Protein AF-A0A5C5BSX2-F1 (afdb_monomer_lite)

Radius of gyration: 17.46 Å; chains: 1; bounding box: 44×24×45 Å

pLDDT: mean 88.68, std 8.26, range [55.5, 96.69]

Secondary structure (DSSP, 8-state):
--HHHHTTS-HHHHHHHHHHTT---TT--SHHHHHHHHHHHHH-EEEEEETTEEEEEEHHHHT-HHHHHHHT-TT--HHHHHHHHHHHH-HHHHHHHHHHTB-TTS-B-HHHHHHHHHHHHH-HHHHT-

Foldseek 3Di:
DDPVVLVPDDPVSLQVVCVVLVHGLVVPDDSVSSSVRVVVSQQDWFFFDALNDTATFGLVL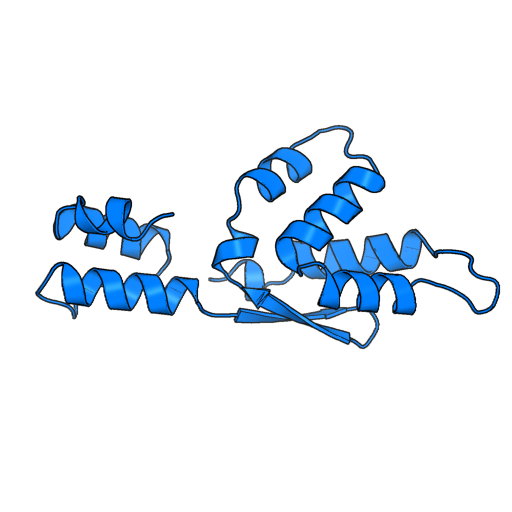LPDVLLVVLVPDPDRDLVSLLVSVCSGRNDVVSVVQQVSQADPVRDGNSVSSVRRSCRVVVPPSNVVD

Structure (mmCIF, N/CA/C/O backbone):
data_AF-A0A5C5BSX2-F1
#
_entry.id   AF-A0A5C5BSX2-F1
#
loop_
_atom_site.group_PDB
_atom_site.id
_atom_site.type_symbol
_atom_site.label_atom_id
_atom_site.label_alt_id
_atom_site.label_comp_id
_atom_site.label_asym_id
_atom_site.label_entity_id
_atom_site.label_seq_id
_atom_site.pdbx_PDB_ins_code
_atom_site.Cartn_x
_atom_site.Cartn_y
_atom_site.Cartn_z
_atom_site.occupancy
_atom_site.B_iso_or_equiv
_atom_site.auth_seq_id
_atom_site.auth_comp_id
_atom_site.auth_asym_id
_atom_site.auth_atom_id
_atom_site.pdbx_PDB_model_num
ATOM 1 N N . MET A 1 1 ? -4.127 9.506 10.010 1.00 56.56 1 MET A N 1
ATOM 2 C CA . MET A 1 1 ? -5.122 9.713 11.078 1.00 56.56 1 MET A CA 1
ATOM 3 C C . MET A 1 1 ? -4.358 9.835 12.372 1.00 56.56 1 MET A C 1
ATOM 5 O O . MET A 1 1 ? -3.612 8.919 12.704 1.00 56.56 1 MET A O 1
ATOM 9 N N . ASP A 1 2 ? -4.462 10.995 13.001 1.00 58.78 2 ASP A N 1
ATOM 10 C CA . ASP A 1 2 ? -3.902 11.233 14.323 1.00 58.78 2 ASP A CA 1
ATOM 11 C C . ASP A 1 2 ? -4.672 10.397 15.359 1.00 58.78 2 ASP A C 1
ATOM 13 O O . ASP A 1 2 ? -5.882 10.186 15.204 1.00 58.78 2 ASP A O 1
ATOM 17 N N . LYS A 1 3 ? -3.990 9.932 16.411 1.00 61.28 3 LYS A N 1
ATOM 18 C CA . LYS A 1 3 ? -4.631 9.284 17.567 1.00 61.28 3 LYS A CA 1
ATOM 19 C C . LYS A 1 3 ? -5.744 10.172 18.134 1.00 61.28 3 LYS A C 1
ATOM 21 O O . LYS A 1 3 ? -6.777 9.662 18.556 1.00 61.28 3 LYS A O 1
ATOM 26 N N . GLY A 1 4 ? -5.593 11.494 18.008 1.00 64.88 4 GLY A N 1
ATOM 27 C CA . GLY A 1 4 ? -6.595 12.492 18.380 1.00 64.88 4 GLY A CA 1
ATOM 28 C C . GLY A 1 4 ? -7.934 12.417 17.630 1.00 64.88 4 GLY A C 1
ATOM 29 O O . GLY A 1 4 ? -8.932 12.911 18.145 1.00 64.88 4 GLY A O 1
ATOM 30 N N . CYS A 1 5 ? -8.024 11.805 16.441 1.00 74.88 5 CYS A N 1
ATOM 31 C CA . CYS A 1 5 ? -9.329 11.596 15.793 1.00 74.88 5 CYS A CA 1
ATOM 32 C C . CYS A 1 5 ? -10.084 10.406 16.389 1.00 74.88 5 CYS A C 1
ATOM 34 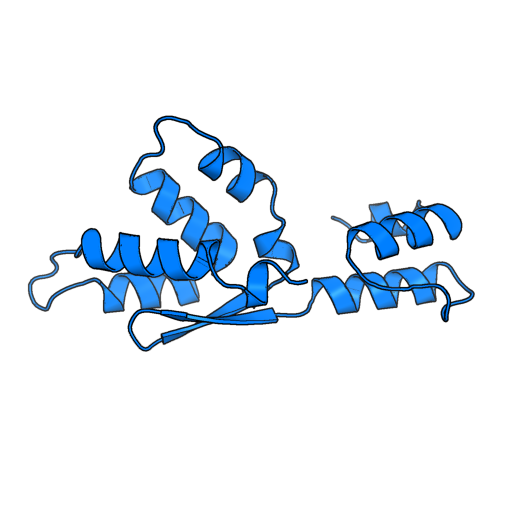O O . CYS A 1 5 ? -11.254 10.557 16.714 1.00 74.88 5 CYS A O 1
ATOM 36 N N . MET A 1 6 ? -9.423 9.259 16.576 1.00 82.31 6 MET A N 1
ATOM 37 C CA . MET A 1 6 ? -10.068 8.081 17.174 1.00 82.31 6 MET A CA 1
ATOM 38 C C . MET A 1 6 ? -10.399 8.311 18.652 1.00 82.31 6 MET A C 1
ATOM 40 O O . MET A 1 6 ? -11.447 7.881 19.112 1.00 82.31 6 MET A O 1
ATOM 44 N N . ALA A 1 7 ? -9.574 9.080 19.370 1.00 84.06 7 ALA A N 1
ATOM 45 C CA . ALA A 1 7 ? -9.831 9.447 20.764 1.00 84.06 7 ALA A CA 1
ATOM 46 C C . ALA A 1 7 ? -11.090 10.315 20.960 1.00 84.06 7 ALA A C 1
ATOM 48 O O . ALA A 1 7 ? -11.576 10.445 22.079 1.00 84.06 7 ALA A O 1
ATOM 49 N N . ARG A 1 8 ? -11.607 10.927 19.886 1.00 86.38 8 ARG A N 1
ATOM 50 C CA . ARG A 1 8 ? -12.857 11.701 19.895 1.00 86.38 8 ARG A CA 1
ATOM 51 C C . ARG A 1 8 ? -14.074 10.880 19.464 1.00 86.38 8 ARG A C 1
ATOM 53 O O . ARG A 1 8 ? -15.184 11.387 19.576 1.00 86.38 8 ARG A O 1
ATOM 60 N N . MET A 1 9 ? -13.870 9.658 18.971 1.00 87.81 9 MET A N 1
ATOM 61 C CA . MET A 1 9 ? -14.950 8.765 18.562 1.00 87.81 9 MET A CA 1
ATOM 62 C C . MET A 1 9 ? -15.550 8.071 19.782 1.00 87.81 9 MET A C 1
ATOM 64 O O . MET A 1 9 ? -14.847 7.637 20.698 1.00 87.81 9 MET A O 1
ATOM 68 N N . SER A 1 10 ? -16.867 7.938 19.777 1.00 88.88 10 SER A N 1
ATOM 69 C CA . SER A 1 10 ? -17.593 7.083 20.705 1.00 88.88 10 SER A CA 1
ATOM 70 C C . SER A 1 10 ? -17.262 5.604 20.474 1.00 88.88 10 SER A C 1
ATOM 72 O O . SER A 1 10 ? -16.759 5.200 19.425 1.00 88.88 10 SER A O 1
ATOM 74 N N . ALA A 1 11 ? -17.580 4.757 21.455 1.00 86.56 11 ALA A N 1
ATOM 75 C CA . ALA A 1 11 ? -17.383 3.314 21.323 1.00 86.56 11 ALA A CA 1
ATOM 76 C C . ALA A 1 11 ? -18.177 2.706 20.148 1.00 86.56 11 ALA A C 1
ATOM 78 O O . ALA A 1 11 ? -17.685 1.768 19.530 1.00 86.56 11 ALA A O 1
ATOM 79 N N . ALA A 1 12 ? -19.354 3.261 19.834 1.00 88.44 12 ALA A N 1
ATOM 80 C CA . ALA A 1 12 ? -20.182 2.835 18.706 1.00 88.44 12 ALA A CA 1
ATOM 81 C C . ALA A 1 12 ? -19.569 3.242 17.356 1.00 88.44 12 ALA A C 1
ATOM 83 O O . ALA A 1 12 ? -19.452 2.408 16.466 1.00 88.44 12 ALA A O 1
ATOM 84 N N . GLU A 1 13 ? -19.071 4.477 17.228 1.00 91.06 13 GLU A N 1
ATOM 85 C CA . GLU A 1 13 ? -18.359 4.916 16.015 1.00 91.06 13 GLU A CA 1
ATOM 86 C C . GLU A 1 13 ? -17.076 4.105 15.778 1.00 91.06 13 GLU A C 1
ATOM 88 O O . GLU A 1 13 ? -16.709 3.826 14.639 1.00 91.06 13 GLU A O 1
ATOM 93 N N . LEU A 1 14 ? -16.391 3.692 16.850 1.00 90.25 14 LEU A N 1
ATOM 94 C CA . LEU A 1 14 ? -15.249 2.783 16.748 1.00 90.25 14 LEU A CA 1
ATOM 95 C C . LEU A 1 14 ? -15.668 1.378 16.294 1.00 90.25 14 LEU A C 1
ATOM 97 O O . LEU A 1 14 ? -14.886 0.723 15.610 1.00 90.25 14 LEU A O 1
ATOM 101 N N . ASP A 1 15 ? -16.873 0.922 16.640 1.00 89.88 15 ASP A N 1
ATOM 102 C CA . ASP A 1 15 ? -17.403 -0.352 16.151 1.00 89.88 15 ASP A CA 1
ATOM 103 C C . ASP A 1 15 ? -17.714 -0.302 14.655 1.00 89.88 15 ASP A C 1
ATOM 105 O O . ASP A 1 15 ? -17.190 -1.118 13.896 1.00 89.88 15 ASP A O 1
ATOM 109 N N . GLU A 1 16 ? -18.438 0.723 14.209 1.00 91.19 16 GLU A N 1
ATOM 110 C CA . GLU A 1 16 ? -18.717 0.957 12.786 1.00 91.19 16 GLU A CA 1
ATOM 111 C C . GLU A 1 16 ? -17.422 1.114 11.973 1.00 91.19 16 GLU A C 1
ATOM 113 O O . GLU A 1 16 ? -17.261 0.543 10.891 1.00 91.19 16 GLU A O 1
ATOM 118 N N . TYR A 1 17 ? -16.445 1.851 12.511 1.00 89.50 17 TYR A N 1
ATOM 119 C CA . TYR A 1 17 ? -15.157 2.015 11.847 1.00 89.50 17 TYR A CA 1
ATOM 120 C C . TYR A 1 17 ? -14.368 0.701 11.771 1.00 89.50 17 TYR A C 1
ATOM 122 O O . TYR A 1 17 ? -13.720 0.430 10.755 1.00 89.50 17 TYR A O 1
ATOM 130 N N . GLY A 1 18 ? -14.429 -0.129 12.815 1.00 87.81 18 GLY A N 1
ATOM 131 C CA . GLY A 1 18 ? -13.860 -1.474 12.815 1.00 87.81 18 GLY A CA 1
ATOM 132 C C . GLY A 1 18 ? -14.447 -2.341 11.702 1.00 87.81 18 GLY A C 1
ATOM 133 O O . GLY A 1 18 ? -13.693 -2.943 10.934 1.00 87.81 18 GLY A O 1
ATOM 134 N N . GLU A 1 19 ? -15.770 -2.336 11.545 1.00 88.31 19 GLU A N 1
ATOM 135 C CA . GLU A 1 19 ? -16.470 -3.090 10.499 1.00 88.31 19 GLU A CA 1
ATOM 136 C C . GLU A 1 19 ? -16.040 -2.672 9.085 1.00 88.31 19 GLU A C 1
ATOM 138 O O . GLU A 1 19 ? -15.701 -3.532 8.272 1.00 88.31 19 GLU A O 1
ATOM 143 N N . ILE A 1 20 ? -15.927 -1.367 8.807 1.00 87.00 20 ILE A N 1
ATOM 144 C CA . ILE A 1 20 ? -15.424 -0.843 7.516 1.00 87.00 20 ILE A CA 1
ATOM 145 C C . ILE A 1 20 ? -13.972 -1.285 7.239 1.00 87.00 20 ILE A C 1
ATOM 147 O O . ILE A 1 20 ? -13.541 -1.443 6.089 1.00 87.00 20 ILE A O 1
ATOM 151 N N . LEU A 1 21 ? -13.180 -1.472 8.295 1.00 82.94 21 LEU A N 1
ATOM 152 C CA . LEU A 1 21 ? -11.810 -1.983 8.222 1.00 82.94 21 LEU A CA 1
ATOM 153 C C . LEU A 1 21 ? -11.726 -3.520 8.218 1.00 82.94 21 LEU A C 1
ATOM 155 O O . LEU A 1 21 ? -10.614 -4.057 8.238 1.00 82.94 21 LEU A O 1
ATOM 159 N N . GLY A 1 22 ? -12.860 -4.225 8.230 1.00 83.81 22 GLY A N 1
ATOM 160 C CA . GLY A 1 22 ? -12.901 -5.685 8.274 1.00 83.81 22 GLY A CA 1
ATOM 161 C C . GLY A 1 22 ? -12.377 -6.262 9.593 1.00 83.81 22 GLY A C 1
ATOM 162 O O . GLY A 1 22 ? -11.752 -7.323 9.604 1.00 83.81 22 GLY A O 1
ATOM 163 N N . VAL A 1 23 ? -12.545 -5.556 10.718 1.00 86.69 23 VAL A N 1
ATOM 164 C CA . VAL A 1 23 ? -12.158 -6.037 12.052 1.00 8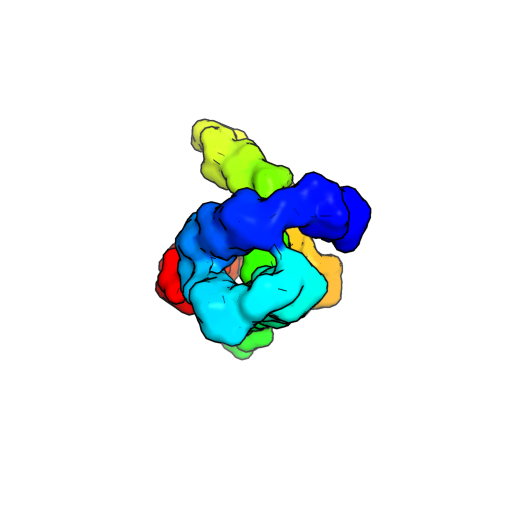6.69 23 VAL A CA 1
ATOM 165 C C . VAL A 1 23 ? -13.306 -5.907 13.045 1.00 86.69 23 VAL A C 1
ATOM 167 O O . VAL A 1 23 ? -13.818 -4.823 13.292 1.00 86.69 23 VAL A O 1
ATOM 170 N N . SER A 1 24 ? -13.672 -7.020 13.683 1.00 86.50 24 SER A N 1
ATOM 171 C CA . SER A 1 24 ? -14.636 -6.978 14.780 1.00 86.50 24 SER A CA 1
ATOM 172 C C . SER A 1 24 ? -13.983 -6.429 16.048 1.00 86.50 24 SER A C 1
ATOM 174 O O . SER A 1 24 ? -13.022 -6.992 16.580 1.00 86.50 24 SER A O 1
ATOM 176 N N . THR A 1 25 ? -14.536 -5.335 16.552 1.00 87.31 25 THR A N 1
ATOM 177 C CA . THR A 1 25 ? -14.185 -4.689 17.825 1.00 87.31 25 THR A CA 1
ATOM 178 C C . THR A 1 25 ? -15.146 -5.067 18.956 1.00 87.31 25 THR A C 1
ATOM 180 O O . THR A 1 25 ? -14.950 -4.637 20.093 1.00 87.31 25 THR A O 1
ATOM 183 N N . ALA A 1 26 ? -16.136 -5.928 18.688 1.00 82.56 26 ALA A N 1
ATOM 184 C CA . ALA A 1 26 ? -17.089 -6.444 19.673 1.00 82.56 26 ALA A CA 1
ATOM 185 C C . ALA A 1 26 ? -16.440 -7.083 20.924 1.00 82.56 26 ALA A C 1
ATOM 187 O O . ALA A 1 26 ? -16.984 -6.914 22.016 1.00 82.56 26 ALA A O 1
ATOM 188 N N . PRO A 1 27 ? -15.271 -7.759 20.837 1.00 84.94 27 PRO A N 1
ATOM 189 C CA . PRO A 1 27 ? -14.593 -8.281 22.026 1.00 84.94 27 PRO A CA 1
ATOM 190 C C . PRO A 1 27 ? -14.044 -7.200 22.975 1.00 84.94 27 PRO A C 1
ATOM 192 O O . PRO A 1 27 ? -13.776 -7.496 24.138 1.00 84.94 27 PRO A O 1
ATOM 195 N N . ALA A 1 28 ? -13.852 -5.964 22.499 1.00 88.50 28 ALA A N 1
ATOM 196 C CA . ALA A 1 28 ? -13.354 -4.846 23.295 1.00 88.50 28 ALA A CA 1
ATOM 197 C C . ALA A 1 28 ? -14.508 -4.047 23.915 1.00 88.50 28 ALA A C 1
ATOM 199 O O . ALA A 1 28 ? -15.451 -3.649 23.223 1.00 88.50 28 ALA A O 1
ATOM 200 N N . LYS A 1 29 ? -14.416 -3.784 25.224 1.00 84.44 29 LYS A N 1
ATOM 201 C CA . LYS A 1 29 ? -15.490 -3.150 26.009 1.00 84.44 29 LYS A CA 1
ATOM 202 C C . LYS A 1 29 ? -15.287 -1.652 26.187 1.00 84.44 29 LYS A C 1
ATOM 204 O O . LYS A 1 29 ? -16.250 -0.934 26.435 1.00 84.44 29 LYS A O 1
ATOM 209 N N . THR A 1 30 ? -14.051 -1.179 26.063 1.00 87.06 30 THR A N 1
ATOM 210 C CA . THR A 1 30 ? -13.704 0.240 26.207 1.00 87.06 30 THR A CA 1
ATOM 211 C C . THR A 1 30 ? -13.281 0.849 24.873 1.00 87.06 30 THR A C 1
ATOM 213 O O . THR A 1 30 ? -12.769 0.151 23.996 1.00 87.06 30 THR A O 1
ATOM 216 N N . ALA A 1 31 ? -13.462 2.165 24.721 1.00 85.75 31 ALA A N 1
ATOM 217 C CA . ALA A 1 31 ? -13.007 2.892 23.535 1.00 85.75 31 ALA A CA 1
ATOM 218 C C . ALA A 1 31 ? -11.498 2.698 23.298 1.00 85.75 31 ALA A C 1
ATOM 220 O O . ALA A 1 31 ? -11.082 2.418 22.177 1.00 85.75 31 ALA A O 1
ATOM 221 N N . ASP A 1 32 ? -10.688 2.725 24.359 1.00 87.25 32 ASP A N 1
ATOM 222 C CA . ASP A 1 32 ? -9.239 2.507 24.276 1.00 87.25 32 ASP A CA 1
ATOM 223 C C . ASP A 1 32 ? -8.868 1.119 23.741 1.00 87.25 32 ASP A C 1
ATOM 225 O O . ASP A 1 32 ? -7.963 0.980 22.914 1.00 87.25 32 ASP A O 1
ATOM 229 N N . GLU A 1 33 ? -9.566 0.072 24.177 1.00 88.38 33 GLU A N 1
ATOM 230 C CA . GLU A 1 33 ? -9.344 -1.286 23.673 1.00 88.38 33 GLU A CA 1
ATOM 231 C C . GLU A 1 33 ? -9.748 -1.420 22.200 1.00 88.38 33 GLU A C 1
ATOM 233 O O . GLU A 1 33 ? -9.011 -2.031 21.418 1.00 88.38 33 GLU A O 1
ATOM 238 N N . LYS A 1 34 ? -10.880 -0.818 21.808 1.00 89.75 34 LYS A N 1
ATOM 239 C CA . LYS A 1 34 ? -11.344 -0.794 20.412 1.00 89.75 34 LYS A CA 1
ATOM 240 C C . LYS A 1 34 ? -10.342 -0.051 19.524 1.00 89.75 34 LYS A C 1
ATOM 242 O O . LYS A 1 34 ? -9.931 -0.581 18.492 1.00 89.75 34 LYS A O 1
ATOM 247 N N . MET A 1 35 ? -9.845 1.107 19.970 1.00 89.62 35 MET A N 1
ATOM 248 C CA . MET A 1 35 ? -8.792 1.855 19.276 1.00 89.62 35 MET A CA 1
ATOM 249 C C . MET A 1 35 ? -7.531 1.012 19.075 1.00 89.62 35 MET A C 1
ATOM 251 O O . MET A 1 35 ? -7.009 0.953 17.964 1.00 89.62 35 MET A O 1
ATOM 255 N N . ARG A 1 36 ? -7.063 0.291 20.102 1.00 88.69 36 ARG A N 1
ATOM 256 C CA . ARG A 1 36 ? -5.887 -0.591 19.976 1.00 88.69 36 ARG A CA 1
ATOM 257 C C . ARG A 1 36 ? -6.108 -1.728 18.976 1.00 88.69 36 ARG A C 1
ATOM 259 O O . ARG A 1 36 ? -5.172 -2.115 18.280 1.00 88.69 36 ARG A O 1
ATOM 266 N N . LEU A 1 37 ? -7.315 -2.293 18.897 1.00 88.62 37 LEU A N 1
ATOM 267 C CA . LEU A 1 37 ? -7.648 -3.306 17.886 1.00 88.62 37 LEU A CA 1
ATOM 268 C C . LEU A 1 37 ? -7.577 -2.730 16.470 1.00 88.62 37 LEU A C 1
ATOM 270 O O . LEU A 1 37 ? -6.934 -3.326 15.605 1.00 88.62 37 LEU A O 1
ATOM 274 N N . ILE A 1 38 ? -8.162 -1.553 16.260 1.00 89.19 38 ILE A N 1
ATOM 275 C CA . ILE A 1 38 ? -8.124 -0.837 14.982 1.00 89.19 38 ILE A CA 1
ATOM 276 C C . ILE A 1 38 ? -6.688 -0.468 14.594 1.00 89.19 38 ILE A C 1
ATOM 278 O O . ILE A 1 38 ? -6.274 -0.691 13.457 1.00 89.19 38 ILE A O 1
ATOM 282 N N . GLU A 1 39 ? -5.893 0.055 15.527 1.00 88.12 39 GLU A N 1
ATOM 283 C CA . GLU A 1 39 ? -4.488 0.392 15.281 1.00 88.12 39 GLU A CA 1
ATOM 284 C C . GLU A 1 39 ? -3.681 -0.839 14.874 1.00 88.12 39 GLU A C 1
ATOM 286 O O . GLU A 1 39 ? -2.968 -0.792 13.872 1.00 88.12 39 GLU A O 1
ATOM 291 N N . ARG A 1 40 ? -3.852 -1.966 15.578 1.00 87.00 40 ARG A N 1
ATOM 292 C CA . ARG A 1 40 ? -3.223 -3.237 15.194 1.00 87.00 40 ARG A CA 1
ATOM 293 C C . ARG A 1 40 ? -3.655 -3.687 13.806 1.00 87.00 40 ARG A C 1
ATOM 295 O O . ARG A 1 40 ? -2.806 -4.091 13.019 1.00 87.00 40 ARG A O 1
ATOM 302 N N . ARG A 1 41 ? -4.946 -3.579 13.470 1.00 86.38 41 ARG A N 1
ATOM 303 C CA . ARG A 1 41 ? -5.454 -3.924 12.134 1.00 86.38 41 ARG A CA 1
ATOM 304 C C . ARG A 1 41 ? -4.790 -3.086 11.044 1.00 86.38 41 ARG A C 1
ATOM 306 O O . ARG A 1 41 ? -4.419 -3.637 10.013 1.00 86.38 41 ARG A O 1
ATOM 313 N N . ARG A 1 42 ? -4.629 -1.782 11.280 1.00 84.50 42 ARG A N 1
ATOM 314 C CA . ARG A 1 42 ? -4.020 -0.824 10.342 1.00 84.50 42 ARG A CA 1
ATOM 315 C C . ARG A 1 42 ? -2.501 -0.941 10.241 1.00 84.50 42 ARG A C 1
ATOM 317 O O . ARG A 1 42 ? -1.949 -0.547 9.218 1.00 84.50 42 ARG A O 1
ATOM 324 N N . ALA A 1 43 ? -1.850 -1.437 11.291 1.00 85.25 43 ALA A N 1
ATOM 325 C CA . ALA A 1 43 ? -0.416 -1.706 11.326 1.00 85.25 43 ALA A CA 1
ATOM 326 C C . ALA A 1 43 ? -0.033 -3.027 10.644 1.00 85.25 43 ALA A C 1
ATOM 328 O O . ALA A 1 43 ? 1.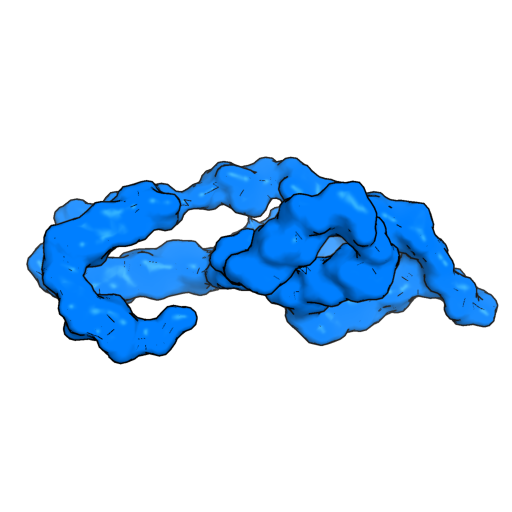152 -3.288 10.476 1.00 85.25 43 ALA A O 1
ATOM 329 N N . ARG A 1 44 ? -1.009 -3.861 10.256 1.00 87.31 44 ARG A N 1
ATOM 330 C CA . ARG A 1 44 ? -0.732 -5.065 9.467 1.00 87.31 44 ARG A CA 1
ATOM 331 C C . ARG A 1 44 ? -0.110 -4.696 8.125 1.00 87.31 44 ARG A C 1
ATOM 333 O O . ARG A 1 44 ? -0.465 -3.683 7.519 1.00 87.31 44 ARG A O 1
ATOM 340 N N . THR A 1 45 ? 0.742 -5.594 7.663 1.00 89.88 45 THR A N 1
ATOM 341 C CA . THR A 1 45 ? 1.448 -5.510 6.391 1.00 89.88 45 THR A CA 1
ATOM 342 C C . THR A 1 45 ? 1.003 -6.668 5.503 1.00 89.88 45 THR A C 1
ATOM 344 O O . THR A 1 45 ? 0.810 -7.784 5.990 1.00 89.88 45 THR A O 1
ATOM 347 N N . ALA A 1 46 ? 0.786 -6.386 4.222 1.00 89.44 46 ALA A N 1
ATOM 348 C CA . ALA A 1 46 ? 0.657 -7.383 3.165 1.00 89.44 46 ALA A CA 1
ATOM 349 C C . ALA A 1 46 ? 2.031 -7.620 2.550 1.00 89.44 46 ALA A C 1
ATOM 351 O O . ALA A 1 46 ? 2.744 -6.652 2.300 1.00 89.44 46 ALA A O 1
ATOM 352 N N . SER A 1 47 ? 2.366 -8.874 2.268 1.00 91.62 47 SER A N 1
ATOM 353 C CA . SER A 1 47 ? 3.513 -9.193 1.425 1.00 91.62 47 SER A CA 1
ATOM 354 C C . SER A 1 47 ? 3.020 -9.427 0.000 1.00 91.62 47 SER A C 1
ATOM 356 O O . SER A 1 47 ? 2.071 -10.185 -0.203 1.00 91.62 47 SER A O 1
ATOM 35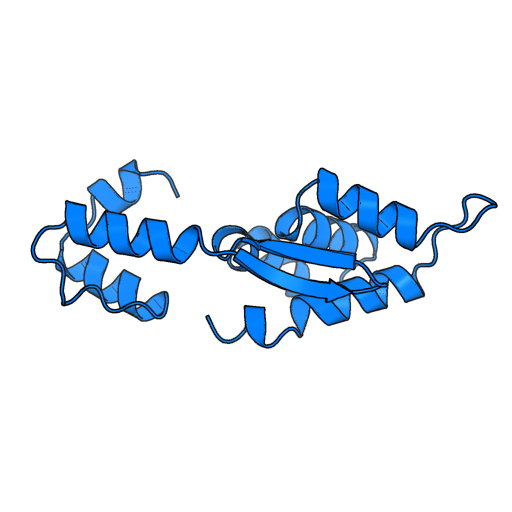8 N N . VAL A 1 48 ? 3.635 -8.757 -0.968 1.00 92.62 48 VAL A N 1
ATOM 359 C CA . VAL A 1 48 ? 3.339 -8.874 -2.395 1.00 92.62 48 VAL A CA 1
ATOM 360 C C . VAL A 1 48 ? 4.629 -9.181 -3.127 1.00 92.62 48 VAL A C 1
ATOM 362 O O . VAL A 1 48 ? 5.588 -8.419 -3.060 1.00 92.62 48 VAL A O 1
ATOM 365 N N . ARG A 1 49 ? 4.646 -10.281 -3.876 1.00 92.94 49 ARG A N 1
ATOM 366 C CA . ARG A 1 49 ? 5.818 -10.651 -4.665 1.00 92.94 49 ARG A CA 1
ATOM 367 C C . ARG A 1 49 ? 5.765 -10.024 -6.056 1.00 92.94 49 ARG A C 1
ATOM 369 O O . ARG A 1 49 ? 4.843 -10.303 -6.827 1.00 92.94 49 ARG A O 1
ATOM 376 N N . ALA A 1 50 ? 6.775 -9.231 -6.402 1.00 92.88 50 ALA A N 1
ATOM 377 C CA . ALA A 1 50 ? 6.914 -8.584 -7.707 1.00 92.88 50 ALA A CA 1
ATOM 378 C C . ALA A 1 50 ? 8.392 -8.491 -8.104 1.00 92.88 50 ALA A C 1
ATOM 380 O O . ALA A 1 50 ? 9.228 -8.193 -7.263 1.00 92.88 50 ALA A O 1
ATOM 381 N N . LEU A 1 51 ? 8.721 -8.772 -9.371 1.00 92.19 51 LEU A N 1
ATOM 382 C CA . LEU A 1 51 ? 10.099 -8.703 -9.898 1.00 92.19 51 LEU A CA 1
ATOM 383 C C . LEU A 1 51 ? 11.145 -9.486 -9.071 1.00 92.19 51 LEU A C 1
ATOM 385 O O . LEU A 1 51 ? 12.311 -9.122 -9.001 1.00 92.19 51 LEU A O 1
ATOM 389 N N . GLY A 1 52 ? 10.724 -10.570 -8.410 1.00 91.44 52 GLY A N 1
ATOM 390 C CA . GLY A 1 52 ? 11.594 -11.351 -7.521 1.00 91.44 52 GLY A CA 1
ATOM 391 C C . GLY A 1 52 ? 11.816 -10.742 -6.130 1.00 91.44 52 GLY A C 1
ATOM 392 O O . GLY A 1 52 ? 12.458 -11.389 -5.306 1.00 91.44 52 GLY A O 1
ATOM 393 N N . LEU A 1 53 ? 11.245 -9.570 -5.851 1.00 93.94 53 LEU A N 1
ATOM 394 C CA . LEU A 1 53 ? 11.223 -8.914 -4.547 1.00 93.94 53 LEU A CA 1
ATOM 395 C C . LEU A 1 53 ? 9.967 -9.318 -3.768 1.00 93.94 53 LEU A C 1
ATOM 397 O O . LEU A 1 53 ? 8.886 -9.455 -4.347 1.00 93.94 53 LEU A O 1
ATOM 401 N N . ASP A 1 54 ? 10.106 -9.471 -2.453 1.00 95.06 54 ASP A N 1
ATOM 402 C CA . ASP A 1 54 ? 8.981 -9.616 -1.530 1.00 95.06 54 ASP A CA 1
ATOM 403 C C . ASP A 1 54 ? 8.705 -8.236 -0.905 1.00 95.06 54 ASP A C 1
ATOM 405 O O . ASP A 1 54 ? 9.409 -7.795 -0.000 1.00 95.06 54 ASP A O 1
ATOM 409 N N . LEU A 1 55 ? 7.708 -7.530 -1.442 1.00 94.94 55 LEU A N 1
ATOM 410 C CA . LEU A 1 55 ? 7.370 -6.156 -1.074 1.00 94.94 55 LEU A CA 1
ATOM 411 C C . LEU A 1 55 ? 6.363 -6.128 0.073 1.00 94.94 55 LEU A C 1
ATOM 413 O O . LEU A 1 55 ? 5.344 -6.814 0.049 1.00 94.94 55 LEU A O 1
ATOM 417 N N . GLU A 1 56 ? 6.608 -5.280 1.056 1.00 94.31 56 GLU A N 1
ATOM 418 C CA . GLU A 1 56 ? 5.787 -5.101 2.241 1.00 94.31 56 GLU A CA 1
ATOM 419 C C . GLU A 1 56 ? 4.947 -3.823 2.155 1.00 94.31 56 GLU A C 1
ATOM 421 O O . GLU A 1 56 ? 5.455 -2.701 2.210 1.00 94.31 56 GLU A O 1
ATOM 426 N N . VAL A 1 57 ? 3.625 -3.978 2.077 1.00 91.88 57 VAL A N 1
ATOM 427 C CA . VAL A 1 57 ? 2.676 -2.863 1.990 1.00 91.88 57 VAL A CA 1
ATOM 428 C C . VAL A 1 57 ? 1.832 -2.789 3.266 1.00 91.88 57 VAL A C 1
ATOM 430 O O . VAL A 1 57 ? 0.951 -3.627 3.489 1.00 91.88 57 VAL A O 1
ATOM 433 N N . PRO A 1 58 ? 2.035 -1.772 4.122 1.00 89.50 58 PRO A N 1
ATOM 434 C CA . PRO A 1 58 ? 1.158 -1.521 5.257 1.00 89.50 58 PRO A CA 1
ATOM 435 C C . PRO A 1 58 ? -0.279 -1.237 4.801 1.00 89.50 58 PRO A C 1
ATOM 437 O O . PRO A 1 58 ? -0.506 -0.371 3.953 1.00 89.50 58 PRO A O 1
ATOM 440 N N . VAL A 1 59 ? -1.275 -1.854 5.446 1.00 85.75 59 VAL A N 1
ATOM 441 C CA . VAL A 1 59 ? -2.711 -1.633 5.154 1.00 85.75 59 VAL A CA 1
ATOM 442 C C . VAL A 1 59 ? -3.069 -0.145 5.212 1.00 85.75 59 VAL A C 1
ATOM 444 O O . VAL A 1 59 ? -3.874 0.358 4.430 1.00 85.75 59 VAL A O 1
ATOM 447 N N . LYS A 1 60 ? -2.438 0.595 6.129 1.00 87.06 60 LYS A N 1
ATOM 448 C CA . LYS A 1 60 ? -2.609 2.046 6.244 1.00 87.06 60 LYS A CA 1
ATOM 449 C C . LYS A 1 60 ? -2.219 2.805 4.967 1.00 87.06 60 LYS A C 1
ATOM 451 O O . LYS A 1 60 ? -2.886 3.791 4.672 1.00 87.06 60 LYS A O 1
ATOM 456 N N . ARG A 1 61 ? -1.159 2.387 4.267 1.00 89.81 61 ARG A N 1
ATOM 457 C CA . ARG A 1 61 ? -0.700 3.001 3.009 1.00 89.81 61 ARG A CA 1
ATOM 458 C C . ARG A 1 61 ? -1.556 2.548 1.828 1.00 89.81 61 ARG A C 1
ATOM 460 O O . ARG A 1 61 ? -1.936 3.379 1.015 1.00 89.81 61 ARG A O 1
ATOM 467 N N . ALA A 1 62 ? -1.963 1.278 1.808 1.00 88.12 62 ALA A N 1
ATOM 468 C CA . ALA A 1 62 ? -2.896 0.747 0.810 1.00 88.12 62 ALA A CA 1
ATOM 469 C C . ALA A 1 62 ? -4.248 1.485 0.781 1.00 88.12 62 ALA A C 1
ATOM 471 O O . ALA A 1 62 ? -4.878 1.595 -0.264 1.00 88.12 62 ALA A O 1
ATOM 472 N N . ARG A 1 63 ? -4.688 2.018 1.928 1.00 86.94 63 ARG A N 1
ATOM 473 C CA . ARG A 1 63 ? -5.906 2.836 2.054 1.00 86.94 63 ARG A CA 1
ATOM 474 C C . ARG A 1 63 ? -5.621 4.350 2.090 1.00 86.94 63 ARG A C 1
ATOM 476 O O . ARG A 1 63 ? -6.427 5.106 2.636 1.00 86.94 63 ARG A O 1
ATOM 483 N N . ASP A 1 64 ? -4.475 4.810 1.579 1.00 90.50 64 ASP A N 1
ATOM 484 C CA . ASP A 1 64 ? -4.174 6.243 1.468 1.00 90.50 64 ASP A CA 1
ATOM 485 C C . ASP A 1 64 ? -4.975 6.869 0.318 1.00 90.50 64 ASP A C 1
ATOM 487 O O . ASP A 1 64 ? -4.911 6.429 -0.830 1.00 90.50 64 ASP A O 1
ATOM 491 N N . LYS A 1 65 ? -5.719 7.935 0.629 1.00 90.62 65 LYS A N 1
ATOM 492 C CA . LYS A 1 65 ? -6.557 8.640 -0.345 1.00 90.62 65 LYS A CA 1
ATOM 493 C C . LYS A 1 65 ? -5.750 9.224 -1.510 1.00 90.62 65 LYS A C 1
ATOM 495 O O . LYS A 1 65 ? -6.258 9.292 -2.621 1.00 90.62 65 LYS A O 1
ATOM 500 N N . ARG A 1 66 ? -4.496 9.629 -1.290 1.00 94.06 66 ARG A N 1
ATOM 501 C CA . ARG A 1 66 ? -3.650 10.173 -2.364 1.00 94.06 66 ARG A CA 1
ATOM 502 C C . ARG A 1 66 ? -3.383 9.122 -3.438 1.00 94.06 66 ARG A C 1
ATOM 504 O O . ARG A 1 66 ? -3.477 9.438 -4.617 1.00 94.06 66 ARG A O 1
ATOM 511 N N . ALA A 1 67 ? -3.142 7.873 -3.031 1.00 91.75 67 ALA A N 1
ATOM 512 C CA . ALA A 1 67 ? -2.984 6.766 -3.967 1.00 91.75 67 ALA A CA 1
ATOM 513 C C . ALA A 1 67 ? -4.285 6.507 -4.741 1.00 91.75 67 ALA A C 1
ATOM 515 O O . ALA A 1 67 ? -4.254 6.398 -5.963 1.00 91.75 67 ALA A O 1
ATOM 516 N N . SER A 1 68 ? -5.441 6.475 -4.062 1.00 91.06 68 SER A N 1
ATOM 517 C CA . SER A 1 68 ? -6.725 6.275 -4.753 1.00 91.06 68 SER A CA 1
ATOM 518 C C . SER A 1 68 ? -7.066 7.406 -5.722 1.00 91.06 68 SER A C 1
ATOM 520 O O . SER A 1 68 ? -7.601 7.143 -6.792 1.00 91.06 68 SER A O 1
ATOM 522 N N . ASP A 1 69 ? -6.757 8.654 -5.365 1.00 93.69 69 ASP A N 1
ATOM 523 C CA . ASP A 1 69 ? -7.042 9.820 -6.206 1.00 93.69 69 ASP A CA 1
ATOM 524 C C . ASP A 1 69 ? -6.194 9.826 -7.480 1.00 93.69 69 ASP A C 1
ATOM 526 O O . ASP A 1 69 ? -6.698 10.183 -8.542 1.00 93.69 69 ASP A O 1
ATOM 530 N N . LEU A 1 70 ? -4.927 9.409 -7.390 1.00 93.81 70 LEU A N 1
ATOM 531 C CA . LEU A 1 70 ? -4.063 9.231 -8.558 1.00 93.81 70 LEU A CA 1
ATOM 532 C C . LEU A 1 70 ? -4.569 8.089 -9.446 1.00 93.81 70 LEU A C 1
ATOM 534 O O . LEU A 1 70 ? -4.748 8.288 -10.642 1.00 93.81 70 LEU A O 1
ATOM 538 N N . MET A 1 71 ? -4.888 6.931 -8.858 1.00 89.75 71 MET A N 1
ATOM 539 C CA . MET A 1 71 ? -5.396 5.765 -9.597 1.00 89.75 71 MET A CA 1
ATOM 540 C C . MET A 1 71 ? -6.772 5.986 -10.240 1.00 89.75 71 MET A C 1
ATOM 542 O O . MET A 1 71 ? -7.135 5.268 -11.166 1.00 89.75 71 MET A O 1
ATOM 546 N N . ALA A 1 72 ? -7.556 6.951 -9.756 1.00 91.75 72 ALA A N 1
ATOM 547 C CA . ALA A 1 72 ? -8.861 7.286 -10.321 1.00 91.75 72 ALA A CA 1
ATOM 548 C C . ALA A 1 72 ? -8.779 8.196 -11.562 1.00 91.75 72 ALA A C 1
ATOM 550 O O . ALA A 1 72 ? -9.809 8.463 -12.187 1.00 91.75 72 ALA A O 1
ATOM 551 N N . LYS A 1 73 ? -7.592 8.708 -11.915 1.00 91.81 73 LYS A N 1
ATOM 552 C CA . LYS A 1 73 ? -7.408 9.535 -13.113 1.00 91.81 73 LYS A CA 1
ATOM 553 C C . LYS A 1 73 ? -7.576 8.684 -14.369 1.00 91.81 73 LYS A C 1
ATOM 555 O O . LYS A 1 73 ? -7.027 7.594 -14.459 1.00 91.81 73 LYS A O 1
ATOM 560 N N . ALA A 1 74 ? -8.317 9.212 -15.343 1.00 87.44 74 ALA A N 1
ATOM 561 C CA . ALA A 1 74 ? -8.502 8.546 -16.632 1.00 87.44 74 ALA A CA 1
ATOM 562 C C . ALA A 1 74 ? -7.179 8.425 -17.410 1.00 87.44 74 ALA A C 1
ATOM 564 O O . ALA A 1 74 ? -6.919 7.388 -18.008 1.00 87.44 74 ALA A O 1
ATOM 565 N N . ASP A 1 75 ? -6.340 9.461 -17.322 1.00 91.69 75 ASP A N 1
ATOM 566 C CA . ASP A 1 75 ? -5.066 9.571 -18.035 1.00 91.69 75 ASP A CA 1
ATOM 567 C C . ASP A 1 75 ? -3.906 9.623 -17.032 1.00 91.69 75 ASP A C 1
ATOM 569 O O . ASP A 1 75 ? -3.217 10.637 -16.906 1.00 91.69 75 ASP A O 1
ATOM 573 N N . ILE A 1 76 ? -3.745 8.558 -16.242 1.00 91.94 76 ILE A N 1
ATOM 574 C CA . ILE A 1 76 ? -2.621 8.453 -15.307 1.00 91.94 76 ILE A CA 1
ATOM 575 C C . ILE A 1 76 ? -1.296 8.370 -16.081 1.00 91.94 76 ILE A C 1
ATOM 577 O O . ILE A 1 76 ? -1.166 7.614 -17.042 1.00 91.94 76 ILE A O 1
ATOM 581 N N . THR A 1 77 ? -0.321 9.170 -15.666 1.00 92.38 77 THR A N 1
ATOM 582 C CA . THR A 1 77 ? 1.030 9.207 -16.246 1.00 92.38 77 THR A CA 1
ATOM 583 C C . THR A 1 77 ? 1.989 8.268 -15.515 1.00 92.38 77 THR A C 1
ATOM 585 O O . THR A 1 77 ? 1.763 7.931 -14.354 1.00 92.38 77 THR A O 1
ATOM 588 N N . ASP A 1 78 ? 3.110 7.911 -16.144 1.00 90.50 78 ASP A N 1
ATOM 589 C CA . ASP A 1 78 ? 4.132 7.049 -15.525 1.00 90.50 78 ASP A CA 1
ATOM 590 C C . ASP A 1 78 ? 4.674 7.639 -14.213 1.00 90.50 78 ASP A C 1
ATOM 592 O O . ASP A 1 78 ? 4.766 6.948 -13.202 1.00 90.50 78 ASP A O 1
ATOM 596 N N . ALA A 1 79 ? 4.907 8.955 -14.172 1.00 92.19 79 ALA A N 1
ATOM 597 C CA . ALA A 1 79 ? 5.332 9.650 -12.954 1.00 92.19 79 ALA A CA 1
ATOM 598 C C . ALA A 1 79 ? 4.290 9.560 -11.820 1.00 92.19 79 ALA A C 1
ATOM 600 O O . ALA A 1 79 ? 4.633 9.541 -10.637 1.00 92.19 79 ALA A O 1
ATOM 601 N N . GLU A 1 80 ? 3.001 9.509 -12.161 1.00 94.12 80 GLU A N 1
ATOM 602 C CA . GLU A 1 80 ? 1.931 9.323 -11.180 1.00 94.12 80 GLU A CA 1
ATOM 603 C C . GLU A 1 80 ? 1.816 7.867 -10.734 1.00 94.12 80 GLU A C 1
ATOM 605 O O . GLU A 1 80 ? 1.515 7.623 -9.567 1.00 94.12 80 GLU A O 1
ATOM 610 N N . VAL A 1 81 ? 2.092 6.906 -11.619 1.00 92.69 81 VAL A N 1
ATOM 611 C CA . VAL A 1 81 ? 2.215 5.486 -11.261 1.00 92.69 81 VAL A CA 1
ATOM 612 C C . VAL A 1 81 ? 3.359 5.290 -10.265 1.00 92.69 81 VAL A C 1
ATOM 614 O O . VAL A 1 81 ? 3.149 4.684 -9.212 1.00 92.69 81 VAL A O 1
ATOM 617 N N . GLU A 1 82 ? 4.532 5.863 -10.535 1.00 94.25 82 GLU A N 1
ATOM 618 C CA . GLU A 1 82 ? 5.671 5.843 -9.612 1.00 94.25 82 GLU A CA 1
ATOM 619 C C . GLU A 1 82 ? 5.319 6.470 -8.261 1.00 94.25 82 GLU A C 1
ATOM 621 O O . GLU A 1 82 ? 5.654 5.922 -7.211 1.00 94.25 82 GLU A O 1
ATOM 626 N N . GLU A 1 83 ? 4.594 7.591 -8.256 1.00 95.50 83 GLU A N 1
ATOM 627 C CA . GLU A 1 83 ? 4.159 8.222 -7.010 1.00 95.50 83 GLU A CA 1
ATOM 628 C C . GLU A 1 83 ? 3.162 7.348 -6.237 1.00 95.50 83 GLU A C 1
ATOM 630 O O . GLU A 1 83 ? 3.248 7.250 -5.011 1.00 95.50 83 GLU A O 1
ATOM 635 N N . VAL A 1 84 ? 2.251 6.643 -6.917 1.00 95.00 84 VAL A N 1
ATOM 636 C CA . VAL A 1 84 ? 1.387 5.650 -6.259 1.00 95.00 84 VAL A CA 1
ATOM 637 C C . VAL A 1 84 ? 2.235 4.548 -5.628 1.00 95.00 84 VAL A C 1
ATOM 639 O O . VAL A 1 84 ? 2.028 4.217 -4.457 1.00 95.00 84 VAL A O 1
ATOM 642 N N . MET A 1 85 ? 3.210 4.002 -6.355 1.00 95.31 85 MET A N 1
ATOM 643 C CA . MET A 1 85 ? 4.106 2.969 -5.828 1.00 95.31 85 MET A CA 1
ATOM 644 C C . MET A 1 85 ? 4.903 3.478 -4.624 1.00 95.31 85 MET A C 1
ATOM 646 O O . MET A 1 85 ? 4.942 2.800 -3.596 1.00 95.31 85 MET A O 1
ATOM 650 N N . ARG A 1 86 ? 5.425 4.707 -4.676 1.00 96.50 86 ARG A N 1
ATOM 651 C CA . ARG A 1 86 ? 6.119 5.364 -3.559 1.00 96.50 86 ARG A CA 1
ATOM 652 C C . ARG A 1 86 ? 5.212 5.554 -2.344 1.00 96.50 86 ARG A C 1
ATOM 654 O O . ARG A 1 86 ? 5.637 5.295 -1.219 1.00 96.50 86 ARG A O 1
ATOM 661 N N . ILE A 1 87 ? 3.943 5.922 -2.531 1.00 95.44 87 ILE A N 1
ATOM 662 C CA . ILE A 1 8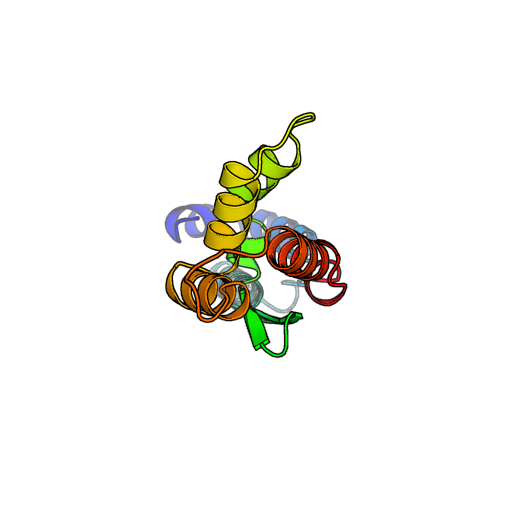7 ? 2.965 6.014 -1.432 1.00 95.44 87 ILE A CA 1
ATOM 663 C C . ILE A 1 87 ? 2.736 4.645 -0.776 1.00 95.44 87 ILE A C 1
ATOM 665 O O . ILE A 1 87 ? 2.636 4.568 0.452 1.00 95.44 87 ILE A O 1
ATOM 669 N N . LEU A 1 88 ? 2.644 3.574 -1.568 1.00 93.62 88 LEU A N 1
ATOM 670 C CA . LEU A 1 88 ? 2.376 2.218 -1.082 1.00 93.62 88 LEU A CA 1
ATOM 671 C C . LEU A 1 88 ? 3.592 1.603 -0.372 1.00 93.62 88 LEU A C 1
ATOM 673 O O . LEU A 1 88 ? 3.473 1.107 0.752 1.00 93.62 88 LEU A O 1
ATOM 677 N N . LEU A 1 89 ? 4.758 1.679 -1.007 1.00 95.00 89 LEU A N 1
ATOM 678 C CA . LEU A 1 89 ? 5.993 1.001 -0.613 1.00 95.00 89 LEU A CA 1
ATOM 679 C C . LEU A 1 89 ? 6.867 1.842 0.326 1.00 95.00 89 LEU A C 1
ATOM 681 O O . LEU A 1 89 ? 7.522 1.313 1.229 1.00 95.00 89 LEU A O 1
ATOM 685 N N . GLY A 1 90 ? 6.804 3.166 0.198 1.00 95.25 90 GLY A N 1
ATOM 686 C CA . GLY A 1 90 ? 7.782 4.090 0.768 1.00 95.25 90 GLY A CA 1
ATOM 687 C C . GLY A 1 90 ? 9.075 4.132 -0.046 1.00 95.25 90 GLY A C 1
ATOM 688 O O . GLY A 1 90 ? 9.308 3.287 -0.906 1.00 95.25 90 GLY A O 1
ATOM 689 N N . ASP A 1 91 ? 9.920 5.114 0.259 1.00 96.06 91 ASP A N 1
ATOM 690 C CA . ASP A 1 91 ? 11.093 5.445 -0.560 1.00 96.06 91 ASP A CA 1
ATOM 691 C C . ASP A 1 91 ? 12.117 4.303 -0.656 1.00 96.06 91 ASP A C 1
ATOM 693 O O . ASP A 1 91 ? 12.675 4.071 -1.720 1.00 96.06 91 ASP A O 1
ATOM 697 N N . GLU A 1 92 ? 12.334 3.561 0.433 1.00 95.81 92 GLU A N 1
ATOM 698 C CA . GLU A 1 92 ? 13.319 2.470 0.483 1.00 95.81 92 GLU A CA 1
ATOM 699 C C . GLU A 1 92 ? 12.954 1.322 -0.468 1.00 95.81 92 GLU A C 1
ATOM 701 O O . GLU A 1 92 ? 13.717 0.983 -1.367 1.00 95.81 92 GLU A O 1
ATOM 706 N N . GLN A 1 93 ? 11.744 0.779 -0.326 1.00 96.69 93 GLN A N 1
ATOM 707 C CA . GLN A 1 93 ? 11.268 -0.303 -1.186 1.00 96.69 93 GLN A CA 1
ATOM 708 C C . GLN A 1 93 ? 11.015 0.167 -2.624 1.00 96.69 93 GLN A C 1
ATOM 710 O O . GLN A 1 93 ? 11.174 -0.621 -3.552 1.00 96.69 93 GLN A O 1
ATOM 715 N N . MET A 1 94 ? 10.648 1.439 -2.831 1.00 96.25 94 MET A N 1
ATOM 716 C CA . MET A 1 94 ? 10.556 2.009 -4.178 1.00 96.25 94 MET A CA 1
ATOM 717 C C . MET A 1 94 ? 11.928 2.030 -4.861 1.00 96.25 94 MET A C 1
ATOM 719 O O . MET A 1 94 ? 12.031 1.611 -6.007 1.00 96.25 94 MET A O 1
ATOM 723 N N . ALA A 1 95 ? 12.989 2.426 -4.153 1.00 96.31 95 ALA A N 1
ATOM 724 C CA . ALA A 1 95 ? 14.346 2.420 -4.698 1.00 96.31 95 ALA A CA 1
ATOM 725 C C . ALA A 1 95 ? 14.833 1.005 -5.060 1.00 96.31 95 ALA A C 1
ATOM 727 O O . ALA A 1 95 ? 15.588 0.835 -6.017 1.00 96.31 95 ALA A O 1
ATOM 728 N N . ASP A 1 96 ? 14.408 -0.020 -4.317 1.00 96.50 96 ASP A N 1
ATOM 729 C CA . ASP A 1 96 ? 14.707 -1.412 -4.666 1.00 96.50 96 ASP A CA 1
ATOM 730 C C . ASP A 1 96 ? 13.948 -1.873 -5.917 1.00 96.50 96 ASP A C 1
ATOM 732 O O . ASP A 1 96 ? 14.522 -2.582 -6.744 1.00 96.50 96 ASP A O 1
ATOM 736 N N . VAL A 1 97 ? 12.699 -1.432 -6.098 1.00 96.06 97 VAL A N 1
ATOM 737 C CA . VAL A 1 97 ? 11.943 -1.677 -7.334 1.00 96.06 97 VAL A CA 1
ATOM 738 C C . VAL A 1 97 ? 12.583 -0.957 -8.518 1.00 96.06 97 VAL A C 1
ATOM 740 O O . VAL A 1 97 ? 12.827 -1.593 -9.536 1.00 96.06 97 VAL A O 1
ATOM 743 N N . GLU A 1 98 ? 12.927 0.327 -8.385 1.00 95.19 98 GLU A N 1
ATOM 744 C CA . GLU A 1 98 ? 13.629 1.087 -9.428 1.00 95.19 98 GLU A CA 1
ATOM 745 C C . GLU A 1 98 ? 14.932 0.389 -9.827 1.00 95.19 98 GLU A C 1
ATOM 747 O O . GLU A 1 98 ? 15.183 0.188 -11.013 1.00 95.19 98 GLU A O 1
ATOM 752 N N . ARG A 1 99 ? 15.723 -0.076 -8.851 1.00 95.81 99 ARG A N 1
ATOM 753 C CA . ARG A 1 99 ? 16.953 -0.835 -9.115 1.00 95.81 99 ARG A CA 1
ATOM 754 C C . ARG A 1 99 ? 16.680 -2.149 -9.844 1.00 95.81 99 ARG A C 1
ATOM 756 O O . ARG A 1 99 ? 17.452 -2.508 -10.722 1.00 95.81 99 ARG A O 1
ATOM 763 N N . ALA A 1 100 ? 15.615 -2.864 -9.487 1.00 95.75 100 ALA A N 1
ATOM 764 C CA . ALA A 1 100 ? 15.233 -4.108 -10.155 1.00 95.75 100 ALA A CA 1
ATOM 765 C C . ALA A 1 100 ? 14.712 -3.888 -11.586 1.00 95.75 100 ALA A C 1
ATOM 767 O O . ALA A 1 100 ? 14.798 -4.802 -12.401 1.00 95.75 100 ALA A O 1
ATOM 768 N N . CYS A 1 101 ? 14.193 -2.695 -11.886 1.00 94.94 101 CYS A N 1
ATOM 769 C CA . CYS A 1 101 ? 13.767 -2.284 -13.224 1.00 94.94 101 CYS A CA 1
ATOM 770 C C . CYS A 1 101 ? 14.879 -1.603 -14.037 1.00 94.94 101 CYS A C 1
ATOM 772 O O . CYS A 1 101 ? 14.623 -1.216 -15.171 1.00 94.94 101 CYS A O 1
ATOM 774 N N . THR A 1 102 ? 16.070 -1.382 -13.475 1.00 95.44 102 THR A N 1
ATOM 775 C CA . THR A 1 102 ? 17.150 -0.656 -14.158 1.00 95.44 102 THR A CA 1
ATOM 776 C C . THR A 1 102 ? 18.191 -1.629 -14.698 1.00 95.44 102 THR A C 1
ATOM 778 O O . THR A 1 102 ? 18.780 -2.398 -13.937 1.00 95.44 102 THR A O 1
ATOM 781 N N . ASP A 1 103 ? 18.447 -1.558 -16.000 1.00 93.75 103 ASP A N 1
ATOM 782 C CA . ASP A 1 103 ? 19.475 -2.343 -16.680 1.00 93.75 103 ASP A CA 1
ATOM 783 C C . ASP A 1 103 ? 20.899 -1.847 -16.364 1.00 93.75 103 ASP A C 1
ATOM 785 O O . ASP A 1 103 ? 21.117 -0.762 -15.820 1.00 93.75 103 ASP A O 1
ATOM 789 N N . GLU A 1 104 ? 21.908 -2.642 -16.736 1.00 92.56 104 GLU A N 1
ATOM 790 C CA . GLU A 1 104 ? 23.328 -2.333 -16.492 1.00 92.56 104 GLU A CA 1
ATOM 791 C C . GLU A 1 104 ? 23.788 -1.004 -17.122 1.00 92.56 104 GLU A C 1
ATOM 793 O O . GLU A 1 104 ? 24.741 -0.389 -16.638 1.00 92.56 104 GLU A O 1
ATOM 798 N N . ASP A 1 105 ? 23.119 -0.550 -18.186 1.00 93.19 105 ASP A N 1
ATOM 799 C CA . ASP A 1 105 ? 23.408 0.712 -18.873 1.00 93.19 105 ASP A CA 1
ATOM 800 C C . ASP A 1 105 ? 22.668 1.928 -18.279 1.00 93.19 105 ASP A C 1
ATOM 802 O O . ASP A 1 105 ? 22.862 3.056 -18.740 1.00 93.19 105 ASP A O 1
ATOM 806 N N . GLY A 1 106 ? 21.871 1.715 -17.226 1.00 91.50 106 GLY A N 1
ATOM 807 C CA . GLY A 1 106 ? 21.084 2.743 -16.550 1.00 91.50 106 GLY A CA 1
ATOM 808 C C . GLY A 1 106 ? 19.713 3.006 -17.174 1.00 91.50 106 GLY A C 1
ATOM 809 O O . GLY A 1 106 ? 19.021 3.922 -16.727 1.00 91.50 106 GLY A O 1
ATOM 810 N N . THR A 1 107 ? 19.307 2.239 -18.188 1.00 94.50 107 THR A N 1
ATOM 811 C CA . THR A 1 107 ? 17.959 2.319 -18.759 1.00 94.50 107 THR A CA 1
ATOM 812 C C . THR A 1 107 ? 16.939 1.749 -17.779 1.00 94.50 107 THR A C 1
ATOM 814 O O . THR A 1 107 ? 17.108 0.643 -17.277 1.00 94.50 107 THR A O 1
ATOM 817 N N . VAL A 1 108 ? 15.868 2.499 -17.513 1.00 92.62 108 VAL A N 1
ATOM 818 C CA . VAL A 1 108 ? 14.745 2.027 -16.693 1.00 92.62 108 VAL A CA 1
ATOM 819 C C . VAL A 1 108 ? 13.708 1.363 -17.596 1.00 92.62 108 VAL A C 1
ATOM 821 O O . VAL A 1 108 ? 13.151 2.006 -18.487 1.00 92.62 108 VAL A O 1
ATOM 824 N N . ASP A 1 109 ? 13.434 0.086 -17.346 1.00 94.06 109 ASP A N 1
ATOM 825 C CA . ASP A 1 109 ? 12.397 -0.692 -18.014 1.00 94.06 109 ASP A CA 1
ATOM 826 C C . ASP A 1 109 ? 11.009 -0.320 -17.459 1.00 94.06 109 ASP A C 1
ATOM 828 O O . ASP A 1 109 ? 10.598 -0.716 -16.360 1.00 94.06 109 ASP A O 1
ATOM 832 N N . VAL A 1 110 ? 10.273 0.468 -18.244 1.00 91.12 110 VAL A N 1
ATOM 833 C CA . VAL A 1 110 ? 8.908 0.907 -17.920 1.00 91.12 110 VAL A CA 1
ATOM 834 C C . VAL A 1 110 ? 7.925 -0.268 -17.914 1.00 91.12 110 VAL A C 1
ATOM 836 O O . VAL A 1 110 ? 6.981 -0.262 -17.122 1.00 91.12 110 VAL A O 1
ATOM 839 N N . ASP A 1 111 ? 8.152 -1.313 -18.714 1.00 92.81 111 ASP A N 1
ATOM 840 C CA . ASP A 1 111 ? 7.290 -2.497 -18.733 1.00 92.81 111 ASP A CA 1
ATOM 841 C C . ASP A 1 111 ? 7.474 -3.322 -17.449 1.00 92.81 111 ASP A C 1
ATOM 843 O O . ASP A 1 111 ? 6.495 -3.796 -16.857 1.00 92.81 111 ASP A O 1
ATOM 847 N N . ALA A 1 112 ? 8.711 -3.434 -16.951 1.00 93.81 112 ALA A N 1
ATOM 848 C CA . ALA A 1 112 ? 8.990 -4.029 -15.643 1.00 93.81 112 ALA A CA 1
ATOM 849 C C . ALA A 1 112 ? 8.330 -3.230 -14.505 1.00 93.81 112 ALA A C 1
ATOM 851 O O . ALA A 1 112 ? 7.701 -3.818 -13.615 1.00 93.81 112 ALA A O 1
ATOM 852 N N . MET A 1 113 ? 8.391 -1.896 -14.564 1.00 93.62 113 MET A N 1
ATOM 853 C CA . MET A 1 113 ? 7.721 -1.020 -13.597 1.00 93.62 113 MET A CA 1
ATOM 854 C C . MET A 1 113 ? 6.196 -1.200 -13.632 1.00 93.62 113 MET A C 1
ATOM 856 O O . MET A 1 113 ? 5.560 -1.389 -12.590 1.00 93.62 113 MET A O 1
ATOM 860 N N . ALA A 1 114 ? 5.604 -1.235 -14.829 1.00 92.44 114 ALA A N 1
ATOM 861 C CA . ALA A 1 114 ? 4.179 -1.477 -15.021 1.00 92.44 114 ALA A CA 1
ATOM 862 C C . ALA A 1 114 ? 3.753 -2.853 -14.482 1.00 92.44 114 ALA A C 1
ATOM 864 O O . ALA A 1 114 ? 2.693 -2.980 -13.861 1.00 92.44 114 ALA A O 1
ATOM 865 N N . LEU A 1 115 ? 4.588 -3.884 -14.645 1.00 93.38 115 LEU A N 1
ATOM 866 C CA . LEU A 1 115 ? 4.349 -5.206 -14.067 1.00 93.38 115 LEU A CA 1
ATOM 867 C C . LEU A 1 115 ? 4.369 -5.174 -12.531 1.00 93.38 115 LEU A C 1
ATOM 869 O O . LEU A 1 115 ? 3.487 -5.768 -11.901 1.00 93.38 115 LEU A O 1
ATOM 873 N N . ALA A 1 116 ? 5.339 -4.490 -11.919 1.00 94.38 116 ALA A N 1
ATOM 874 C CA . ALA A 1 116 ? 5.403 -4.334 -10.465 1.00 94.38 116 ALA A CA 1
ATOM 875 C C . ALA A 1 116 ? 4.171 -3.599 -9.925 1.00 94.38 116 ALA A C 1
ATOM 877 O O . ALA A 1 116 ? 3.529 -4.074 -8.982 1.00 94.38 116 ALA A O 1
ATOM 878 N N . PHE A 1 117 ? 3.785 -2.500 -10.573 1.00 93.94 117 PHE A N 1
ATOM 879 C CA . PHE A 1 117 ? 2.566 -1.767 -10.257 1.00 93.94 117 PHE A CA 1
ATOM 880 C C . PHE A 1 117 ? 1.329 -2.665 -10.338 1.00 93.94 117 PHE A C 1
ATOM 882 O O . PHE A 1 117 ? 0.568 -2.764 -9.372 1.00 93.94 117 PHE A O 1
ATOM 889 N N . ALA A 1 118 ? 1.156 -3.382 -11.452 1.00 92.31 118 ALA A N 1
ATOM 890 C CA . ALA A 1 118 ? 0.028 -4.281 -11.660 1.00 92.31 118 ALA A CA 1
ATOM 891 C C . ALA A 1 118 ? -0.059 -5.345 -10.556 1.00 92.31 118 ALA A C 1
ATOM 893 O O . ALA A 1 118 ? -1.142 -5.590 -10.022 1.00 92.31 118 ALA A O 1
ATOM 894 N N . LYS A 1 119 ? 1.068 -5.952 -10.162 1.00 92.38 119 LYS A N 1
ATOM 895 C CA . LYS A 1 119 ? 1.122 -6.932 -9.064 1.00 92.38 119 LYS A CA 1
ATOM 896 C C . LYS A 1 119 ? 0.690 -6.337 -7.727 1.00 92.38 119 LYS A C 1
ATOM 898 O O . LYS A 1 119 ? -0.076 -6.978 -7.012 1.00 92.38 119 LYS A O 1
ATOM 903 N N . LEU A 1 120 ? 1.120 -5.116 -7.415 1.00 90.62 120 LEU A N 1
ATOM 904 C CA . LEU A 1 120 ? 0.723 -4.414 -6.193 1.00 90.62 120 LEU A CA 1
ATOM 905 C C . LEU A 1 120 ? -0.778 -4.126 -6.167 1.00 90.62 120 LEU A C 1
ATOM 907 O O . LEU A 1 120 ? -1.457 -4.488 -5.212 1.00 90.62 120 LEU A O 1
ATOM 911 N N . VAL A 1 121 ? -1.334 -3.521 -7.216 1.00 87.44 121 VAL A N 1
ATOM 912 C CA . VAL A 1 121 ? -2.740 -3.074 -7.187 1.00 87.44 121 VAL A CA 1
ATOM 913 C C . VAL A 1 121 ? -3.735 -4.212 -7.403 1.00 87.44 121 VAL A C 1
ATOM 915 O O . VAL A 1 121 ? -4.901 -4.111 -7.013 1.00 87.44 121 VAL A O 1
ATOM 918 N N . THR A 1 122 ? -3.294 -5.316 -8.011 1.00 86.88 122 THR A N 1
ATOM 919 C CA . THR A 1 122 ? -4.149 -6.487 -8.226 1.00 86.88 122 THR A CA 1
ATOM 920 C C . THR A 1 122 ? -4.030 -7.557 -7.149 1.00 86.88 122 THR A C 1
ATOM 922 O O . THR A 1 122 ? -4.903 -8.424 -7.137 1.00 86.88 122 THR A O 1
ATOM 925 N N . SER A 1 123 ? -3.045 -7.467 -6.247 1.00 84.56 123 SER A N 1
ATOM 926 C CA . SER A 1 123 ? -2.808 -8.423 -5.159 1.00 84.56 123 SER A CA 1
ATOM 927 C C . SER A 1 123 ? -4.068 -8.684 -4.334 1.00 84.56 123 SER A C 1
ATOM 929 O O . SER A 1 123 ? -4.698 -7.774 -3.783 1.00 84.56 123 SER A O 1
ATOM 931 N N . ASP A 1 124 ? -4.416 -9.963 -4.230 1.00 78.19 124 ASP A N 1
ATOM 932 C CA . ASP A 1 124 ? -5.538 -10.424 -3.420 1.00 78.19 124 ASP A CA 1
ATOM 933 C C . ASP A 1 124 ? -5.257 -10.233 -1.931 1.00 78.19 124 ASP A C 1
ATOM 935 O O . ASP A 1 124 ? -6.180 -9.988 -1.156 1.00 78.19 124 ASP A O 1
ATOM 939 N N . GLU A 1 125 ? -3.989 -10.284 -1.528 1.00 74.44 125 GLU A N 1
ATOM 940 C CA . GLU A 1 125 ? -3.551 -9.983 -0.171 1.00 74.44 125 GLU A CA 1
ATOM 941 C C . GLU A 1 125 ? -3.922 -8.551 0.209 1.00 74.44 125 GLU A C 1
ATOM 943 O O . GLU A 1 125 ? -4.368 -8.326 1.328 1.00 74.44 125 GLU A O 1
ATOM 948 N N . LEU A 1 126 ? -3.806 -7.602 -0.727 1.00 73.19 126 LEU A N 1
ATOM 949 C CA . LEU A 1 126 ? -4.190 -6.204 -0.531 1.00 73.19 126 LEU A CA 1
ATOM 950 C C . LEU A 1 126 ? -5.700 -5.956 -0.641 1.00 73.19 126 LEU A C 1
ATOM 952 O O . LEU A 1 126 ? -6.222 -5.091 0.067 1.00 73.19 126 LEU A O 1
ATOM 956 N N . LYS A 1 127 ? -6.411 -6.712 -1.484 1.00 66.12 127 LYS A N 1
ATOM 957 C CA . LYS A 1 127 ? -7.867 -6.580 -1.679 1.00 66.12 127 LYS A CA 1
ATOM 958 C C . LYS A 1 127 ? -8.701 -7.250 -0.587 1.00 66.12 127 LYS A C 1
ATOM 960 O O . LYS A 1 127 ? -9.776 -6.752 -0.268 1.00 66.12 127 LYS A O 1
ATOM 965 N N . ASN A 1 128 ? -8.221 -8.346 0.001 1.00 55.69 128 ASN A N 1
ATOM 966 C CA . ASN A 1 128 ? -8.960 -9.153 0.981 1.00 55.69 128 ASN A CA 1
ATOM 967 C C . ASN A 1 128 ? -8.642 -8.790 2.443 1.00 55.69 128 ASN A C 1
ATOM 969 O O . ASN A 1 128 ? -8.688 -9.650 3.328 1.00 55.69 128 ASN A O 1
ATOM 973 N N . PHE A 1 129 ? -8.314 -7.522 2.717 1.00 55.50 129 PHE A N 1
ATOM 974 C CA . PHE A 1 129 ? -8.202 -7.016 4.086 1.00 55.50 129 PHE A CA 1
ATOM 975 C C . PHE A 1 129 ? -9.528 -6.462 4.614 1.00 55.50 129 PHE A C 1
ATOM 977 O O . PHE A 1 129 ? -9.924 -5.360 4.176 1.00 55.50 129 PHE A O 1
#

Sequence (129 aa):
MDKGCMARMSAAELDEYGEILGVSTAPAKTADEKMRLIERRRARTASVRALGLDLEVPVKRARDKRASDLMAKADITDAEVEEVMRILLGDEQMADVERACTDEDGTVDVDAMALAFAKLVTSDELKNF

Organism: Eggerthella lenta (NCBI:txid84112)